Protein AF-A0A936DP89-F1 (afdb_monomer_lite)

pLDDT: mean 91.39, std 8.57, range [52.94, 98.56]

Sequence (179 aa):
MNQKRDMQLLVLIIIIGYLINFILGFVGACFETNSYLQILLWQIGDTGGITASILASRYVGAKGFHLSAASFNMLGIVYGISFGSFSFTQLNADKMATLLIPMIPAALLVSLCKLFPFWTRMLAVLICIPFFIMYVNIISGTYQSTNWINYISFSGIQLLGLIWSYYIYKDYKSSLQAV

Foldseek 3Di:
DVVLVVLVVLLVLLLVLLVQLLVLQVVLVPDDPLDPSSLVSNLSSLVSLLSNLQSLLVLLVVVVLNQLSVLSNLSSVLSVLVNVQRDSVDRDLVSLLVSLVSQLVSLQSNLPRPLDDNVLSVLSNVLNVLSVVQNVCSVVVNHDPPDPSVVSNSNSVSVSSNVSSVSSVVVSVVVVVVD

Structure (mmCIF, N/CA/C/O backbone):
data_AF-A0A936DP89-F1
#
_entry.id   AF-A0A936DP89-F1
#
loop_
_atom_site.group_PDB
_atom_site.id
_atom_site.type_symbol
_atom_site.label_atom_id
_atom_site.label_alt_id
_atom_site.label_comp_id
_atom_site.label_asym_id
_atom_site.label_entity_id
_atom_site.label_seq_id
_atom_site.pdbx_PDB_ins_code
_atom_site.Cartn_x
_atom_site.Cartn_y
_atom_site.Cartn_z
_atom_site.occupancy
_atom_site.B_iso_or_equiv
_atom_site.auth_seq_id
_atom_site.auth_comp_id
_atom_site.auth_asym_id
_atom_site.auth_atom_id
_atom_site.pdbx_PDB_model_num
ATOM 1 N N . MET A 1 1 ? -6.831 -4.850 31.052 1.00 58.62 1 MET A N 1
ATOM 2 C CA . MET A 1 1 ? -5.943 -3.685 30.813 1.00 58.62 1 MET A CA 1
ATOM 3 C C . MET A 1 1 ? -5.055 -3.837 29.568 1.00 58.62 1 MET A C 1
ATOM 5 O O . MET A 1 1 ? -4.862 -2.843 28.886 1.00 58.62 1 MET A O 1
ATOM 9 N N . ASN A 1 2 ? -4.588 -5.043 29.201 1.00 76.62 2 ASN A N 1
ATOM 10 C CA . ASN A 1 2 ? -3.689 -5.236 28.043 1.00 76.62 2 ASN A CA 1
ATOM 11 C C . ASN A 1 2 ? -4.325 -4.960 26.664 1.00 76.62 2 ASN A C 1
ATOM 13 O O . ASN A 1 2 ? -3.731 -4.252 25.862 1.00 76.62 2 ASN A O 1
ATOM 17 N N . GLN A 1 3 ? -5.574 -5.377 26.429 1.00 83.69 3 GLN A N 1
ATOM 18 C CA . GLN A 1 3 ? -6.204 -5.287 25.100 1.00 83.69 3 GLN A CA 1
ATOM 19 C C . GLN A 1 3 ? -6.300 -3.860 24.521 1.00 83.69 3 GLN A C 1
ATOM 21 O O . GLN A 1 3 ? -6.135 -3.674 23.317 1.00 83.69 3 GLN A O 1
ATOM 26 N N . LYS A 1 4 ? -6.542 -2.837 25.359 1.00 85.00 4 LYS A N 1
ATOM 27 C CA . LYS A 1 4 ? -6.586 -1.432 24.904 1.00 85.00 4 LYS A CA 1
ATOM 28 C C . LYS A 1 4 ? -5.208 -0.962 24.422 1.00 85.00 4 LYS A C 1
ATOM 30 O O . LYS A 1 4 ? -5.105 -0.358 23.358 1.00 85.00 4 LYS A O 1
ATOM 35 N N . ARG A 1 5 ? -4.153 -1.280 25.179 1.00 89.31 5 ARG A N 1
ATOM 36 C CA . ARG A 1 5 ? -2.767 -0.947 24.824 1.00 89.31 5 ARG A CA 1
ATOM 37 C C . ARG A 1 5 ? -2.332 -1.668 23.549 1.00 89.31 5 ARG A C 1
ATOM 39 O O . ARG A 1 5 ? -1.706 -1.053 22.693 1.00 89.31 5 ARG A O 1
ATOM 46 N N . ASP A 1 6 ? -2.707 -2.935 23.404 1.00 91.44 6 ASP A N 1
ATOM 47 C CA . ASP A 1 6 ? -2.342 -3.743 22.239 1.00 91.44 6 ASP A CA 1
ATOM 48 C C . ASP A 1 6 ? -2.974 -3.183 20.953 1.00 91.44 6 ASP A C 1
ATOM 50 O O . ASP A 1 6 ? -2.298 -3.059 19.934 1.00 91.44 6 ASP A O 1
ATOM 5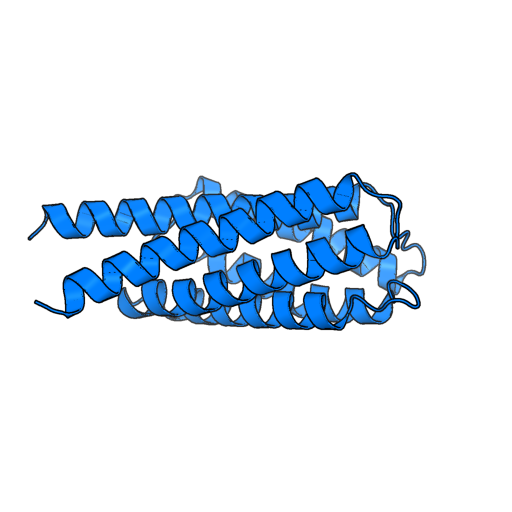4 N N . MET A 1 7 ? -4.237 -2.741 21.014 1.00 92.38 7 MET A N 1
ATOM 55 C CA . MET A 1 7 ? -4.898 -2.066 19.888 1.00 92.38 7 MET A CA 1
ATOM 56 C C . MET A 1 7 ? -4.272 -0.706 19.563 1.00 92.38 7 MET A C 1
ATOM 58 O O . MET A 1 7 ? -4.109 -0.378 18.389 1.00 92.38 7 MET A O 1
ATOM 62 N N . GLN A 1 8 ? -3.876 0.070 20.576 1.00 93.75 8 GLN A N 1
ATOM 63 C CA . GLN A 1 8 ? -3.177 1.338 20.362 1.00 93.75 8 GLN A CA 1
ATOM 64 C C . GLN A 1 8 ? -1.856 1.137 19.614 1.00 93.75 8 GLN A C 1
ATOM 66 O O . GLN A 1 8 ? -1.584 1.839 18.640 1.00 93.75 8 GLN A O 1
ATOM 71 N N . LEU A 1 9 ? -1.044 0.180 20.072 1.00 95.25 9 LEU A N 1
ATOM 72 C CA . LEU A 1 9 ? 0.234 -0.154 19.448 1.00 95.25 9 LEU A CA 1
ATOM 73 C C . LEU A 1 9 ? 0.026 -0.653 18.019 1.00 95.25 9 LEU A C 1
ATOM 75 O O . LEU A 1 9 ? 0.731 -0.214 17.116 1.00 95.25 9 LEU A O 1
ATOM 79 N N . LEU A 1 10 ? -0.978 -1.502 17.798 1.00 96.56 10 LEU A N 1
ATOM 80 C CA . LEU A 1 10 ? -1.326 -1.998 16.471 1.00 96.56 10 LEU A CA 1
ATOM 81 C C . LEU A 1 10 ? -1.623 -0.844 15.503 1.00 96.56 10 LEU A C 1
ATOM 83 O O . LEU A 1 10 ? -1.028 -0.781 14.429 1.00 96.56 10 LEU A O 1
ATOM 87 N N . VAL A 1 11 ? -2.499 0.092 15.883 1.00 97.25 11 VAL A N 1
ATOM 88 C CA . VAL A 1 11 ? -2.859 1.250 15.042 1.00 97.25 11 VAL A CA 1
ATOM 89 C C . VAL A 1 11 ? -1.652 2.151 14.781 1.00 97.25 11 VAL A C 1
ATOM 91 O O . VAL A 1 11 ? -1.464 2.616 13.656 1.00 97.25 11 VAL A O 1
ATOM 94 N N . LEU A 1 12 ? -0.805 2.364 15.791 1.00 97.75 12 LEU A N 1
ATOM 95 C CA . LEU A 1 12 ? 0.419 3.149 15.648 1.00 97.75 12 LEU A CA 1
ATOM 96 C C . LEU A 1 12 ? 1.376 2.520 14.625 1.00 97.75 12 LEU A C 1
ATOM 98 O O . LEU A 1 12 ? 1.887 3.225 13.758 1.00 97.75 12 LEU A O 1
ATOM 102 N N . ILE A 1 13 ? 1.584 1.202 14.689 1.00 98.12 13 ILE A N 1
ATOM 103 C CA . ILE A 1 13 ? 2.463 0.491 13.752 1.00 98.12 13 ILE A CA 1
ATOM 104 C C . ILE A 1 13 ? 1.896 0.545 12.326 1.00 98.12 13 ILE A C 1
ATOM 106 O O . ILE A 1 13 ? 2.670 0.726 11.390 1.00 98.12 13 ILE A O 1
ATOM 110 N N . ILE A 1 14 ? 0.571 0.459 12.140 1.00 98.38 14 ILE A N 1
ATOM 111 C CA . ILE A 1 14 ? -0.055 0.628 10.814 1.00 98.38 14 ILE A CA 1
ATOM 112 C C . ILE A 1 14 ? 0.288 2.001 10.224 1.00 98.38 14 ILE A C 1
ATOM 114 O O . ILE A 1 14 ? 0.720 2.078 9.074 1.00 98.38 14 ILE A O 1
ATOM 118 N N . ILE A 1 15 ? 0.107 3.077 10.999 1.00 98.38 15 ILE A N 1
ATOM 119 C CA . ILE A 1 15 ? 0.407 4.442 10.541 1.00 98.38 15 ILE A CA 1
ATOM 120 C C . ILE A 1 15 ? 1.886 4.567 10.187 1.00 98.38 15 ILE A C 1
ATOM 122 O O . ILE A 1 15 ? 2.214 5.026 9.097 1.00 98.38 15 ILE A O 1
ATOM 126 N N . ILE A 1 16 ? 2.777 4.143 11.087 1.00 98.38 16 ILE A N 1
ATOM 127 C CA . ILE A 1 16 ? 4.225 4.235 10.872 1.00 98.38 16 ILE A CA 1
ATOM 128 C C . ILE A 1 16 ? 4.636 3.427 9.638 1.00 98.38 16 ILE A C 1
ATOM 130 O O . ILE A 1 16 ? 5.399 3.927 8.819 1.00 98.38 16 ILE A O 1
ATOM 134 N N . GLY A 1 17 ? 4.112 2.214 9.461 1.00 98.38 17 GLY A N 1
ATOM 135 C CA . GLY A 1 17 ? 4.443 1.365 8.318 1.00 98.38 17 GLY A CA 1
ATOM 136 C C . GLY A 1 17 ? 4.022 1.979 6.981 1.00 98.38 17 GLY A C 1
ATOM 137 O O . GLY A 1 17 ? 4.841 2.045 6.064 1.00 98.38 17 GLY A O 1
ATOM 138 N N . TYR A 1 18 ? 2.796 2.507 6.874 1.00 98.56 18 TYR A N 1
ATOM 139 C CA . TYR A 1 18 ? 2.368 3.216 5.660 1.00 98.56 18 TYR A CA 1
ATOM 140 C C . TYR A 1 18 ? 3.102 4.548 5.459 1.00 98.56 18 TYR A C 1
ATOM 142 O O . TYR A 1 18 ? 3.357 4.934 4.321 1.00 98.56 18 TYR A O 1
ATOM 150 N N . LEU A 1 19 ? 3.496 5.233 6.536 1.00 98.31 19 LEU A N 1
ATOM 151 C CA . LEU A 1 19 ? 4.308 6.447 6.458 1.00 98.31 19 LEU A CA 1
ATOM 152 C C . LEU A 1 19 ? 5.715 6.163 5.933 1.00 98.31 19 LEU A C 1
ATOM 154 O O . LEU A 1 19 ? 6.181 6.872 5.046 1.00 98.31 19 LEU A O 1
ATOM 158 N N . ILE A 1 20 ? 6.364 5.106 6.422 1.00 98.00 20 ILE A N 1
ATOM 159 C CA . ILE A 1 20 ? 7.649 4.624 5.900 1.00 98.00 20 ILE A CA 1
ATOM 160 C C . ILE A 1 20 ? 7.506 4.258 4.421 1.00 98.00 20 ILE A C 1
ATOM 162 O O . ILE A 1 20 ? 8.311 4.700 3.606 1.00 98.00 20 ILE A O 1
ATOM 166 N N . ASN A 1 21 ? 6.463 3.505 4.065 1.00 97.94 21 ASN A N 1
ATOM 167 C CA . ASN A 1 21 ? 6.191 3.111 2.685 1.00 97.94 21 ASN A CA 1
ATOM 168 C C . ASN A 1 21 ? 6.055 4.325 1.751 1.00 97.94 21 ASN A C 1
ATOM 170 O O . ASN A 1 21 ? 6.714 4.375 0.715 1.00 97.94 21 ASN A O 1
ATOM 174 N N . PHE A 1 22 ? 5.282 5.336 2.152 1.00 97.81 22 PHE A N 1
ATOM 175 C CA . PHE A 1 22 ? 5.107 6.563 1.379 1.00 97.81 22 PHE A CA 1
ATOM 176 C C . PHE A 1 22 ? 6.390 7.401 1.287 1.00 97.81 22 PHE A C 1
ATOM 178 O O . PHE A 1 22 ? 6.800 7.777 0.190 1.00 97.81 22 PHE A O 1
ATOM 185 N N . ILE A 1 23 ? 7.050 7.683 2.418 1.00 97.94 23 ILE A N 1
ATOM 186 C CA . ILE A 1 23 ? 8.249 8.535 2.446 1.00 97.94 23 ILE A CA 1
ATOM 187 C C . ILE A 1 23 ? 9.378 7.890 1.648 1.00 97.94 23 ILE A C 1
ATOM 189 O O . ILE A 1 23 ? 9.985 8.557 0.816 1.00 97.94 23 ILE A O 1
ATOM 193 N N . LEU A 1 24 ? 9.664 6.606 1.868 1.00 96.75 24 LEU A N 1
ATOM 194 C CA . LEU A 1 24 ? 10.761 5.935 1.170 1.00 96.75 24 LEU A CA 1
ATOM 195 C C . LEU A 1 24 ? 10.427 5.651 -0.296 1.00 96.75 24 LEU A C 1
ATOM 197 O O . LEU A 1 24 ? 11.324 5.705 -1.133 1.00 96.75 24 LEU A O 1
ATOM 201 N N . GLY A 1 25 ? 9.151 5.431 -0.628 1.00 93.44 25 GLY A N 1
ATOM 202 C CA . GLY A 1 25 ? 8.678 5.387 -2.011 1.00 93.44 25 GLY A CA 1
ATOM 203 C C . GLY A 1 25 ? 8.962 6.695 -2.751 1.00 93.44 25 GLY A C 1
ATOM 204 O O . GLY A 1 25 ? 9.591 6.685 -3.811 1.00 93.44 25 GLY A O 1
ATOM 205 N N . PHE A 1 26 ? 8.568 7.821 -2.148 1.00 94.44 26 PHE A N 1
ATOM 206 C CA . PHE A 1 26 ? 8.781 9.162 -2.692 1.00 94.44 26 PHE A CA 1
ATOM 207 C C . PHE A 1 26 ? 10.266 9.532 -2.775 1.00 94.44 26 PHE A C 1
ATOM 209 O O . PHE A 1 26 ? 10.746 9.929 -3.831 1.00 94.44 26 PHE A O 1
ATOM 216 N N . VAL A 1 27 ? 11.020 9.352 -1.687 1.00 95.38 27 VAL A N 1
ATOM 217 C CA . VAL A 1 27 ? 12.460 9.651 -1.646 1.00 95.38 27 VAL A CA 1
ATOM 218 C C . VAL A 1 27 ? 13.228 8.757 -2.621 1.00 95.38 27 VAL A C 1
ATOM 220 O O . VAL A 1 27 ? 14.096 9.252 -3.332 1.00 95.38 27 VAL A O 1
ATOM 223 N N . GLY A 1 28 ? 12.879 7.470 -2.726 1.00 91.81 28 GLY A N 1
ATOM 224 C CA . GLY A 1 28 ? 13.468 6.548 -3.702 1.00 91.81 28 GLY A CA 1
ATOM 225 C C . GLY A 1 28 ? 13.226 6.972 -5.155 1.00 91.81 28 GLY A C 1
ATOM 226 O O . GLY A 1 28 ? 14.103 6.801 -6.001 1.00 91.81 28 GLY A O 1
ATOM 227 N N . ALA A 1 29 ? 12.081 7.596 -5.448 1.00 89.38 29 ALA A N 1
ATOM 228 C CA . ALA A 1 29 ? 11.778 8.121 -6.780 1.00 89.38 29 ALA A CA 1
ATOM 229 C C . ALA A 1 29 ? 12.651 9.327 -7.182 1.00 89.38 29 ALA A C 1
ATOM 231 O O . ALA A 1 29 ? 12.773 9.602 -8.372 1.00 89.38 29 ALA A O 1
ATOM 232 N N . CYS A 1 30 ? 13.286 10.016 -6.225 1.00 92.31 30 CYS A N 1
ATOM 233 C CA . CYS A 1 30 ? 14.209 11.125 -6.493 1.00 92.31 30 CYS A CA 1
ATOM 234 C C . CYS A 1 30 ? 15.627 10.673 -6.891 1.00 92.31 30 CYS A C 1
ATOM 236 O O . CYS A 1 30 ? 16.429 11.505 -7.314 1.00 92.31 30 CYS A O 1
ATOM 238 N N . PHE A 1 31 ? 15.963 9.389 -6.729 1.00 91.81 31 PHE A N 1
ATOM 239 C CA . PHE A 1 31 ? 17.260 8.837 -7.127 1.00 91.81 31 PHE A CA 1
ATOM 240 C C . PHE A 1 31 ? 17.253 8.355 -8.583 1.00 91.81 31 PHE A C 1
ATOM 242 O O . PHE A 1 31 ? 16.200 8.111 -9.175 1.00 91.81 31 PHE A O 1
ATOM 249 N N . GLU A 1 32 ? 18.447 8.188 -9.159 1.00 88.69 32 GLU A N 1
ATOM 250 C CA . GLU A 1 32 ? 18.614 7.677 -10.520 1.00 88.69 32 GLU A CA 1
ATOM 251 C C . GLU A 1 32 ? 17.937 6.307 -10.687 1.00 88.69 32 GLU A C 1
ATOM 253 O O . GLU A 1 32 ? 17.982 5.453 -9.791 1.00 88.69 32 GLU A O 1
ATOM 258 N N . THR A 1 33 ? 17.291 6.114 -11.840 1.00 85.19 33 THR A N 1
ATOM 259 C CA . THR A 1 33 ? 16.507 4.908 -12.125 1.00 85.19 33 THR A CA 1
ATOM 260 C C . THR A 1 33 ? 17.405 3.670 -12.091 1.00 85.19 33 THR A C 1
ATOM 262 O O . THR A 1 33 ? 18.442 3.639 -12.744 1.00 85.19 33 THR A O 1
ATOM 265 N N . ASN A 1 34 ? 16.988 2.637 -11.357 1.00 81.31 34 ASN A N 1
ATOM 266 C CA . ASN A 1 34 ? 17.741 1.404 -11.084 1.00 81.31 34 ASN A CA 1
ATOM 267 C C . ASN A 1 34 ? 19.023 1.586 -10.247 1.00 81.31 34 ASN A C 1
ATOM 269 O O . ASN A 1 34 ? 19.819 0.652 -10.149 1.00 81.31 34 ASN A O 1
ATOM 273 N N . SER A 1 35 ? 19.236 2.742 -9.612 1.00 88.69 35 SER A N 1
ATOM 274 C CA . SER A 1 35 ? 20.346 2.900 -8.667 1.00 88.69 35 SER A CA 1
ATOM 275 C C . SER A 1 35 ? 20.155 2.030 -7.419 1.00 88.69 35 SER A C 1
ATOM 277 O O . SER A 1 35 ? 19.034 1.757 -6.981 1.00 88.69 35 SER A O 1
ATOM 279 N N . TYR A 1 36 ? 21.268 1.632 -6.795 1.00 89.75 36 TYR A N 1
ATOM 280 C CA . TYR A 1 36 ? 21.261 0.846 -5.555 1.00 89.75 36 TYR A CA 1
ATOM 281 C C . TYR A 1 36 ? 20.404 1.495 -4.455 1.00 89.75 36 TYR A C 1
ATOM 283 O O . TYR A 1 36 ? 19.621 0.816 -3.794 1.00 89.75 36 TYR A O 1
ATOM 291 N N . LEU A 1 37 ? 20.526 2.816 -4.282 1.00 92.62 37 LEU A N 1
ATOM 292 C CA . LEU A 1 37 ? 19.789 3.557 -3.257 1.00 92.62 37 LEU A CA 1
ATOM 293 C C . LEU A 1 37 ? 18.284 3.577 -3.529 1.00 92.62 37 LEU A C 1
ATOM 295 O O . LEU A 1 37 ? 17.513 3.377 -2.595 1.00 92.62 37 LEU A O 1
ATOM 299 N N . GLN A 1 38 ? 17.860 3.756 -4.784 1.00 91.50 38 GLN A N 1
ATOM 300 C CA . GLN A 1 38 ? 16.444 3.682 -5.152 1.00 91.50 38 GLN A CA 1
ATOM 301 C C . GLN A 1 38 ? 15.849 2.317 -4.789 1.00 91.50 38 GLN A C 1
ATOM 303 O O . GLN A 1 38 ? 14.837 2.249 -4.095 1.00 91.50 38 GLN A O 1
ATO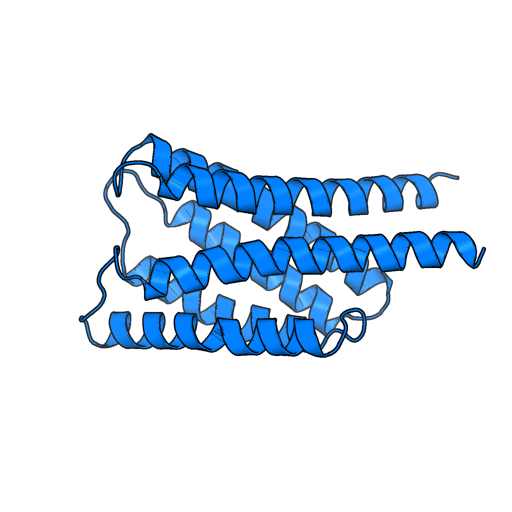M 308 N N . ILE A 1 39 ? 16.513 1.240 -5.221 1.00 90.31 39 ILE A N 1
ATOM 309 C CA . ILE A 1 39 ? 16.098 -0.147 -4.972 1.00 90.31 39 ILE A CA 1
ATOM 310 C C . ILE A 1 39 ? 15.993 -0.412 -3.467 1.00 90.31 39 ILE A C 1
ATOM 312 O O . ILE A 1 39 ? 14.969 -0.908 -2.997 1.00 90.31 39 ILE A O 1
ATOM 316 N N . LEU A 1 40 ? 17.021 -0.036 -2.701 1.00 93.12 40 LEU A N 1
ATOM 317 C CA . LEU A 1 40 ? 17.058 -0.232 -1.253 1.00 93.12 40 LEU A CA 1
ATOM 318 C C . LEU A 1 40 ? 15.925 0.523 -0.545 1.00 93.12 40 LEU A C 1
ATOM 320 O O . LEU A 1 40 ? 15.244 -0.042 0.310 1.00 93.12 40 LEU A O 1
ATOM 324 N N . LEU A 1 41 ? 15.703 1.791 -0.897 1.00 95.06 41 LEU A N 1
ATOM 325 C CA . LEU A 1 41 ? 14.644 2.608 -0.300 1.00 95.06 41 LEU A CA 1
ATOM 326 C C . LEU A 1 41 ? 13.261 2.035 -0.601 1.00 95.06 41 LEU A C 1
ATOM 328 O O . LEU A 1 41 ? 12.430 1.950 0.302 1.00 95.06 41 LEU A O 1
ATOM 332 N N . TRP A 1 42 ? 13.027 1.591 -1.833 1.00 93.00 42 TRP A N 1
ATOM 333 C CA . TRP A 1 42 ? 11.772 0.947 -2.209 1.00 93.00 42 TRP A CA 1
ATOM 334 C C . TRP A 1 42 ? 11.557 -0.380 -1.481 1.00 93.00 42 TRP A C 1
ATOM 336 O O . TRP A 1 42 ? 10.463 -0.608 -0.981 1.00 93.00 42 TRP A O 1
ATOM 346 N N . GLN A 1 43 ? 12.592 -1.201 -1.295 1.00 94.00 43 GLN A N 1
ATOM 347 C CA . GLN A 1 43 ? 12.498 -2.436 -0.505 1.00 94.00 43 GLN A CA 1
ATOM 348 C C . GLN A 1 43 ? 12.186 -2.179 0.980 1.00 94.00 43 GLN A C 1
ATOM 350 O O . GLN A 1 43 ? 11.336 -2.848 1.578 1.00 94.00 43 GLN A O 1
ATOM 355 N N . ILE A 1 44 ? 12.834 -1.191 1.602 1.00 96.12 44 ILE A N 1
ATOM 356 C CA . ILE A 1 44 ? 12.522 -0.813 2.992 1.00 96.12 44 ILE A CA 1
ATOM 357 C C . ILE A 1 44 ? 11.100 -0.234 3.067 1.00 96.12 44 ILE A C 1
ATOM 359 O O . ILE A 1 44 ? 10.339 -0.565 3.980 1.00 96.12 44 ILE A O 1
ATOM 363 N N . GLY A 1 45 ? 10.709 0.573 2.079 1.00 96.75 45 GLY A N 1
ATOM 364 C CA . GLY A 1 45 ? 9.350 1.082 1.929 1.00 96.75 45 GLY A CA 1
ATOM 365 C C . GLY A 1 45 ? 8.323 -0.045 1.843 1.00 96.75 45 GLY A C 1
ATOM 366 O O . GLY A 1 45 ? 7.339 -0.040 2.584 1.00 96.75 45 GLY A O 1
ATOM 367 N N . ASP A 1 46 ? 8.558 -1.044 0.996 1.00 96.06 46 ASP A N 1
ATOM 368 C CA . ASP A 1 46 ? 7.698 -2.218 0.841 1.00 96.06 46 ASP A CA 1
ATOM 369 C C . ASP A 1 46 ? 7.602 -3.018 2.137 1.00 96.06 46 ASP A C 1
ATOM 371 O O . ASP A 1 46 ? 6.510 -3.432 2.509 1.00 96.06 46 ASP A O 1
ATOM 375 N N . THR A 1 47 ? 8.688 -3.149 2.903 1.00 97.31 47 THR A N 1
ATOM 376 C CA . THR A 1 47 ? 8.652 -3.786 4.234 1.00 97.31 47 THR A CA 1
ATOM 377 C C . THR A 1 47 ? 7.679 -3.072 5.183 1.00 97.31 47 THR A C 1
ATOM 379 O O . THR A 1 47 ? 6.910 -3.718 5.909 1.00 97.31 47 THR A O 1
ATOM 382 N N . GLY A 1 48 ? 7.653 -1.735 5.139 1.00 97.69 48 GLY A N 1
ATOM 383 C CA . GLY A 1 48 ? 6.654 -0.923 5.836 1.00 97.69 48 GLY A CA 1
ATOM 384 C C . GLY A 1 48 ? 5.228 -1.203 5.349 1.00 97.69 48 GLY A C 1
ATOM 385 O O . GLY A 1 48 ? 4.330 -1.419 6.166 1.00 97.69 48 GLY A O 1
ATOM 386 N N . GLY A 1 49 ? 5.036 -1.282 4.028 1.00 97.69 49 GLY A N 1
ATOM 387 C CA . GLY A 1 49 ? 3.755 -1.594 3.384 1.00 97.69 49 GLY A CA 1
ATOM 388 C C . GLY A 1 49 ? 3.222 -2.987 3.737 1.00 97.69 49 GLY A C 1
ATOM 389 O O . GLY A 1 49 ? 2.047 -3.121 4.089 1.00 97.69 49 GLY A O 1
ATOM 390 N N . ILE A 1 50 ? 4.084 -4.010 3.735 1.00 98.19 50 ILE A N 1
ATOM 391 C CA . ILE A 1 50 ? 3.778 -5.386 4.165 1.00 98.19 50 ILE A CA 1
ATOM 392 C C . ILE A 1 50 ? 3.268 -5.371 5.605 1.00 98.19 50 ILE A C 1
ATOM 394 O O . ILE A 1 50 ? 2.169 -5.851 5.891 1.00 98.19 50 ILE A O 1
ATOM 398 N N . THR A 1 51 ? 4.058 -4.784 6.507 1.00 98.19 51 THR A N 1
ATOM 399 C CA . THR A 1 51 ? 3.760 -4.756 7.944 1.00 98.19 51 THR A CA 1
ATOM 400 C C . THR A 1 51 ? 2.435 -4.049 8.213 1.00 98.19 51 THR A C 1
ATOM 402 O O . THR A 1 51 ? 1.563 -4.591 8.899 1.00 98.19 51 THR A O 1
ATOM 405 N N . ALA A 1 52 ? 2.244 -2.866 7.627 1.00 98.38 52 ALA A N 1
ATOM 406 C CA . ALA A 1 52 ? 1.023 -2.092 7.799 1.00 98.38 52 ALA A CA 1
ATOM 407 C C . ALA A 1 52 ? -0.207 -2.817 7.241 1.00 98.38 52 ALA A C 1
ATOM 409 O O . ALA A 1 52 ? -1.248 -2.835 7.896 1.00 98.38 52 ALA A O 1
ATOM 410 N N . SER A 1 53 ? -0.090 -3.463 6.079 1.00 98.31 53 SER A N 1
ATOM 411 C CA . SER A 1 53 ? -1.199 -4.187 5.447 1.00 98.31 53 SER A CA 1
ATOM 412 C C . SER A 1 53 ? -1.630 -5.406 6.273 1.00 98.31 53 SER A C 1
ATOM 414 O O . SER A 1 53 ? -2.816 -5.574 6.552 1.00 98.31 53 SER A O 1
ATOM 416 N N . ILE A 1 54 ? -0.687 -6.217 6.765 1.00 98.00 54 ILE A N 1
ATOM 417 C CA . ILE A 1 54 ? -0.997 -7.391 7.604 1.00 98.00 54 ILE A CA 1
ATOM 418 C C . ILE A 1 54 ? -1.665 -6.973 8.923 1.00 98.00 54 ILE A C 1
ATOM 420 O O . ILE A 1 54 ? -2.629 -7.599 9.374 1.00 98.00 54 ILE A O 1
ATOM 424 N N . LEU A 1 55 ? -1.190 -5.897 9.555 1.00 98.12 55 LEU A N 1
ATOM 425 C CA . LEU A 1 55 ? -1.788 -5.402 10.797 1.00 98.12 55 LEU A CA 1
ATOM 426 C C . LEU A 1 55 ? -3.145 -4.727 10.560 1.00 98.12 55 LEU A C 1
ATOM 428 O O . LEU A 1 55 ? -4.070 -4.934 11.349 1.00 98.12 55 LEU A O 1
ATOM 432 N N . ALA A 1 56 ? -3.305 -3.991 9.457 1.00 97.94 56 ALA A N 1
ATOM 433 C CA . ALA A 1 56 ? -4.588 -3.418 9.052 1.00 97.94 56 ALA A CA 1
ATOM 434 C C . ALA A 1 56 ? -5.634 -4.508 8.803 1.00 97.94 56 ALA A C 1
ATOM 436 O O . ALA A 1 56 ? -6.767 -4.377 9.263 1.00 97.94 56 ALA A O 1
ATOM 437 N N . SER A 1 57 ? -5.242 -5.620 8.177 1.00 97.88 57 SER A N 1
ATOM 438 C CA . SER A 1 57 ? -6.089 -6.807 8.037 1.00 97.88 57 SER A CA 1
ATOM 439 C C . SER A 1 57 ? -6.609 -7.298 9.388 1.00 97.88 57 SER A C 1
ATOM 441 O O . SER A 1 57 ? -7.817 -7.483 9.555 1.00 97.88 57 SER A O 1
ATOM 443 N N . ARG A 1 58 ? -5.735 -7.421 10.396 1.00 96.94 58 ARG A N 1
ATOM 444 C CA . ARG A 1 58 ? -6.160 -7.825 11.746 1.00 96.94 58 ARG A CA 1
ATOM 445 C C . ARG A 1 58 ? -7.121 -6.830 12.387 1.00 96.94 58 ARG A C 1
ATOM 447 O O . ARG A 1 58 ? -8.126 -7.259 12.950 1.00 96.94 58 ARG A O 1
ATOM 454 N N . TYR A 1 59 ? -6.851 -5.528 12.283 1.00 97.00 59 TYR A N 1
ATOM 455 C CA . TYR A 1 59 ? -7.738 -4.494 12.827 1.00 97.00 59 TYR A CA 1
ATOM 456 C C . TYR A 1 59 ? -9.131 -4.549 12.191 1.00 97.00 59 TYR A C 1
ATOM 458 O O . TYR A 1 59 ? -10.148 -4.639 12.877 1.00 97.00 59 TYR A O 1
ATOM 466 N N . VAL A 1 60 ? -9.173 -4.534 10.860 1.00 96.56 60 VAL A N 1
ATOM 467 C CA . VAL A 1 60 ? -10.405 -4.516 10.064 1.00 96.56 60 VAL A CA 1
ATOM 468 C C . VAL A 1 60 ? -11.189 -5.821 10.247 1.00 96.56 60 VAL A C 1
ATOM 470 O O . VAL A 1 60 ? -12.415 -5.799 10.372 1.00 96.56 60 VAL A O 1
ATOM 473 N N . GLY A 1 61 ? -10.490 -6.952 10.364 1.00 96.38 61 GLY A N 1
ATOM 474 C CA . GLY A 1 61 ? -11.081 -8.255 10.667 1.00 96.38 61 GLY A CA 1
ATOM 475 C C . GLY A 1 61 ? -11.703 -8.321 12.062 1.00 96.38 61 GLY A C 1
ATOM 476 O O . GLY A 1 61 ? -12.809 -8.835 12.203 1.00 96.38 61 GLY A O 1
ATOM 477 N N . ALA A 1 62 ? -11.058 -7.733 13.076 1.00 94.12 62 ALA A N 1
ATOM 478 C CA . ALA A 1 62 ? -11.607 -7.650 14.434 1.00 94.12 62 ALA A CA 1
ATOM 479 C C . ALA A 1 62 ? -12.898 -6.812 14.513 1.00 94.12 62 ALA A C 1
ATOM 481 O O . ALA A 1 62 ? -13.688 -6.981 15.438 1.00 94.12 62 ALA A O 1
ATOM 482 N N . LYS A 1 63 ? -13.133 -5.934 13.531 1.00 92.88 63 LYS A N 1
ATOM 483 C CA . LYS A 1 63 ? -14.367 -5.148 13.374 1.00 92.88 63 LYS A CA 1
ATOM 484 C C . LYS A 1 63 ? -15.449 -5.862 12.544 1.00 92.88 63 LYS A C 1
ATOM 486 O O . LYS A 1 63 ? -16.492 -5.272 12.284 1.00 92.88 63 LYS A O 1
ATOM 491 N N . GLY A 1 64 ? -15.215 -7.107 12.117 1.00 95.25 64 GLY A N 1
ATOM 492 C CA . GLY A 1 64 ? -16.166 -7.918 11.342 1.00 95.25 64 GLY A CA 1
ATOM 493 C C . GLY A 1 64 ? -16.114 -7.704 9.824 1.00 95.25 64 GLY A C 1
ATOM 494 O O . GLY A 1 64 ? -16.903 -8.291 9.085 1.00 95.25 64 GLY A O 1
ATOM 495 N N . PHE A 1 65 ? -15.180 -6.898 9.312 1.00 95.44 65 PHE A N 1
ATOM 496 C CA . PHE A 1 65 ? -15.034 -6.646 7.874 1.00 95.44 65 PHE A CA 1
ATOM 497 C C . PHE A 1 65 ? -14.091 -7.670 7.218 1.00 95.44 65 PHE A C 1
ATOM 499 O O . PHE A 1 65 ? -13.039 -7.321 6.683 1.00 95.44 65 PHE A O 1
ATOM 506 N N . HIS A 1 66 ? -14.460 -8.952 7.257 1.00 95.56 66 HIS A N 1
ATOM 507 C CA . HIS A 1 66 ? -13.585 -10.063 6.850 1.00 95.56 66 HIS A CA 1
ATOM 508 C C . HIS A 1 66 ? -13.106 -9.997 5.393 1.00 95.56 66 HIS A C 1
ATOM 510 O O . HIS A 1 66 ? -11.952 -10.315 5.118 1.00 95.56 66 HIS A O 1
ATOM 516 N N . LEU A 1 67 ? -13.957 -9.540 4.466 1.00 94.56 67 LEU A N 1
ATOM 517 C CA . LEU A 1 67 ? -13.582 -9.408 3.055 1.00 94.56 67 LEU A CA 1
ATOM 518 C C . LEU A 1 67 ? -12.467 -8.369 2.861 1.00 94.56 67 LEU A C 1
ATOM 520 O O . LEU A 1 67 ? -11.480 -8.627 2.179 1.00 94.56 67 LEU A O 1
ATOM 524 N N . SER A 1 68 ? -12.593 -7.217 3.520 1.00 94.75 68 SER A N 1
ATOM 525 C CA . SER A 1 68 ? -11.576 -6.164 3.478 1.00 94.75 68 SER A CA 1
ATOM 526 C C . SER A 1 68 ? -10.322 -6.534 4.276 1.00 94.75 68 SER A C 1
ATOM 528 O O . SER A 1 68 ? -9.220 -6.110 3.944 1.00 94.75 68 SER A O 1
ATOM 530 N N . ALA A 1 69 ? -10.454 -7.359 5.315 1.00 97.00 69 ALA A N 1
ATOM 531 C CA . ALA A 1 69 ? -9.301 -7.927 6.004 1.00 97.00 69 ALA A CA 1
ATOM 532 C C . ALA A 1 69 ? -8.492 -8.844 5.070 1.00 97.00 69 ALA A C 1
ATOM 534 O O . ALA A 1 69 ? -7.279 -8.689 4.935 1.00 97.00 69 ALA A O 1
ATOM 535 N N . ALA A 1 70 ? -9.169 -9.745 4.351 1.00 97.00 70 ALA A N 1
ATOM 536 C CA . ALA A 1 70 ? -8.531 -10.603 3.357 1.00 97.00 70 ALA A CA 1
ATOM 537 C C . ALA A 1 70 ? -7.829 -9.786 2.260 1.00 97.00 70 ALA A C 1
ATOM 539 O O . ALA A 1 70 ? -6.705 -10.109 1.884 1.00 97.00 70 ALA A O 1
ATOM 540 N N . SER A 1 71 ? -8.428 -8.682 1.806 1.00 96.38 71 SER A N 1
ATOM 541 C CA . SER A 1 71 ? -7.798 -7.819 0.805 1.00 96.38 71 SER A CA 1
ATOM 542 C C . SER A 1 71 ? -6.569 -7.075 1.325 1.00 96.38 71 SER A C 1
ATOM 544 O O . SER A 1 71 ? -5.603 -6.919 0.587 1.00 96.38 71 SER A O 1
ATOM 546 N N . PHE A 1 72 ? -6.545 -6.672 2.598 1.00 97.75 72 PHE A N 1
ATOM 547 C CA . PHE A 1 72 ? -5.329 -6.144 3.224 1.00 97.75 72 PHE A CA 1
ATOM 548 C C . PHE A 1 72 ? -4.231 -7.212 3.356 1.00 97.75 72 PHE A C 1
ATOM 550 O O . PHE A 1 72 ? -3.063 -6.909 3.132 1.00 97.75 72 PHE A O 1
ATOM 557 N N . ASN A 1 73 ? -4.574 -8.477 3.628 1.00 97.44 73 ASN A N 1
ATOM 558 C CA . ASN A 1 73 ? -3.587 -9.563 3.539 1.00 97.44 73 ASN A CA 1
ATOM 559 C C . ASN A 1 73 ? -3.051 -9.716 2.108 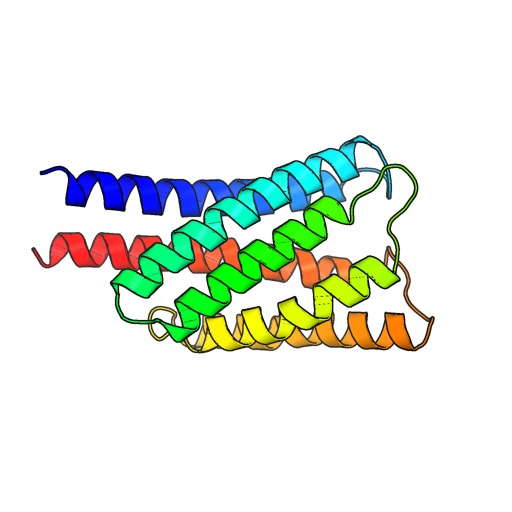1.00 97.44 73 ASN A C 1
ATOM 561 O O . ASN A 1 73 ? -1.843 -9.860 1.929 1.00 97.44 73 ASN A O 1
ATOM 565 N N . MET A 1 74 ? -3.921 -9.641 1.093 1.00 96.75 74 MET A N 1
ATOM 566 C CA . MET A 1 74 ? -3.495 -9.669 -0.311 1.00 96.75 74 MET A CA 1
ATOM 567 C C . MET A 1 74 ? -2.576 -8.492 -0.648 1.00 96.75 74 MET A C 1
ATOM 569 O O . MET A 1 74 ? -1.544 -8.719 -1.266 1.00 96.75 74 MET A O 1
ATOM 573 N N . LEU A 1 75 ? -2.870 -7.269 -0.191 1.00 96.25 75 LEU A N 1
ATOM 574 C CA . LEU A 1 75 ? -1.961 -6.124 -0.348 1.00 96.25 75 LEU A CA 1
ATOM 575 C C . LEU A 1 75 ? -0.598 -6.374 0.309 1.00 96.25 75 LEU A C 1
ATOM 577 O O . LEU A 1 75 ? 0.429 -6.049 -0.278 1.00 96.25 75 LEU A O 1
ATOM 581 N N . GLY A 1 76 ? -0.567 -7.000 1.488 1.00 97.12 76 GLY A N 1
ATOM 582 C CA . GLY A 1 76 ? 0.687 -7.411 2.122 1.00 97.12 76 GLY A CA 1
ATOM 583 C C . GLY A 1 76 ? 1.497 -8.372 1.246 1.00 97.12 76 GLY A C 1
ATOM 584 O O . GLY A 1 76 ? 2.702 -8.196 1.091 1.00 97.12 76 GLY A O 1
ATOM 585 N N . ILE A 1 77 ? 0.836 -9.342 0.609 1.00 95.62 77 ILE A N 1
ATOM 586 C CA . ILE A 1 77 ? 1.475 -10.252 -0.356 1.00 95.62 77 ILE A CA 1
ATOM 587 C C . ILE A 1 77 ? 1.974 -9.480 -1.581 1.00 95.62 77 ILE A C 1
ATOM 589 O O . ILE A 1 77 ? 3.090 -9.717 -2.029 1.00 95.62 77 ILE A O 1
ATOM 593 N N . VAL A 1 78 ? 1.188 -8.534 -2.098 1.00 95.31 78 VAL A N 1
ATOM 594 C CA . VAL A 1 78 ? 1.560 -7.697 -3.247 1.00 95.31 78 VAL A CA 1
ATOM 595 C C . VAL A 1 78 ? 2.829 -6.892 -2.959 1.00 95.31 78 VAL A C 1
ATOM 597 O O . VAL A 1 78 ? 3.753 -6.918 -3.770 1.00 95.31 78 VAL A O 1
ATOM 600 N N . TYR A 1 79 ? 2.929 -6.246 -1.793 1.00 95.31 79 TYR A N 1
ATOM 601 C CA . TYR A 1 79 ? 4.169 -5.581 -1.377 1.00 95.31 79 TYR A CA 1
ATOM 602 C C . TYR A 1 79 ? 5.323 -6.577 -1.179 1.00 95.31 79 TYR A C 1
ATOM 604 O O . TYR A 1 79 ? 6.463 -6.254 -1.486 1.00 95.31 79 TYR A O 1
ATOM 612 N N . GLY A 1 80 ? 5.050 -7.809 -0.738 1.00 94.25 80 GLY A N 1
ATOM 613 C CA . GLY A 1 80 ? 6.053 -8.881 -0.684 1.00 94.25 80 GLY A CA 1
ATOM 614 C C . GLY A 1 80 ? 6.581 -9.291 -2.063 1.00 94.25 80 GLY A C 1
ATOM 615 O O . GLY A 1 80 ? 7.785 -9.482 -2.238 1.00 94.25 80 GLY A O 1
ATOM 616 N N . ILE A 1 81 ? 5.699 -9.376 -3.064 1.00 92.38 81 ILE A N 1
ATOM 617 C CA . ILE A 1 81 ? 6.084 -9.616 -4.462 1.00 92.38 81 ILE A CA 1
ATOM 618 C C . ILE A 1 81 ? 6.904 -8.430 -4.974 1.00 92.38 81 ILE A C 1
ATOM 620 O O . ILE A 1 81 ? 7.956 -8.651 -5.568 1.00 92.38 81 ILE A O 1
ATOM 624 N N . SER A 1 82 ? 6.470 -7.192 -4.709 1.00 90.62 82 SER A N 1
ATOM 625 C CA . SER A 1 82 ? 7.200 -5.960 -5.052 1.00 90.62 82 SER A CA 1
ATOM 626 C C . SER A 1 82 ? 8.627 -5.988 -4.500 1.00 90.62 82 SER A C 1
ATOM 628 O O . SER A 1 82 ? 9.596 -5.917 -5.258 1.00 90.62 82 SER A O 1
ATOM 630 N N . PHE A 1 83 ? 8.755 -6.258 -3.200 1.00 91.19 83 PHE A N 1
ATOM 631 C CA . PHE A 1 83 ? 10.023 -6.365 -2.490 1.00 91.19 83 PHE A CA 1
ATOM 632 C C . PHE A 1 83 ? 10.989 -7.356 -3.156 1.00 91.19 83 PHE A C 1
ATOM 634 O O . PHE A 1 83 ? 12.150 -7.025 -3.407 1.00 91.19 83 PHE A O 1
ATOM 641 N N . GLY A 1 84 ? 10.508 -8.563 -3.481 1.00 86.44 84 GLY A N 1
ATOM 642 C CA . GLY A 1 84 ? 11.304 -9.602 -4.150 1.00 86.44 84 GLY A CA 1
ATOM 643 C C . GLY A 1 84 ? 11.515 -9.368 -5.652 1.00 86.44 84 GLY A C 1
ATOM 644 O O . GLY A 1 84 ? 12.340 -10.034 -6.292 1.00 86.44 84 GLY A O 1
ATOM 645 N N . SER A 1 85 ? 10.770 -8.433 -6.241 1.00 83.06 85 SER A N 1
ATOM 646 C CA . SER A 1 85 ? 10.888 -8.072 -7.653 1.00 83.06 85 SER A CA 1
ATOM 647 C C . SER A 1 85 ? 12.012 -7.084 -7.906 1.00 83.06 85 SER A C 1
ATOM 649 O O . SER A 1 85 ? 12.637 -7.143 -8.967 1.00 83.06 85 SER A O 1
ATOM 651 N N . PHE A 1 86 ? 12.320 -6.244 -6.922 1.00 77.19 86 PHE A N 1
ATOM 652 C CA . PHE A 1 86 ? 13.487 -5.380 -6.940 1.00 77.19 86 PHE A CA 1
ATOM 653 C C . PHE A 1 86 ? 14.772 -6.213 -6.813 1.00 77.19 86 PHE A C 1
ATOM 655 O O . PHE A 1 86 ? 15.098 -6.744 -5.754 1.00 77.19 86 PHE A O 1
ATOM 662 N N . SER A 1 87 ? 15.505 -6.349 -7.920 1.00 68.44 87 SER A N 1
ATOM 663 C CA . SER A 1 87 ? 16.832 -6.972 -7.965 1.00 68.44 87 SER A CA 1
ATOM 664 C C . SER A 1 87 ? 17.858 -6.010 -8.549 1.00 68.44 87 SER A C 1
ATOM 666 O O . SER A 1 87 ? 17.524 -5.242 -9.450 1.00 68.44 87 SER A O 1
ATOM 668 N N . PHE A 1 88 ? 19.113 -6.097 -8.092 1.00 58.53 88 PHE A N 1
ATOM 669 C CA . PHE A 1 88 ? 20.224 -5.244 -8.547 1.00 58.53 88 PHE A CA 1
ATOM 670 C C . PHE A 1 88 ? 20.468 -5.274 -10.061 1.00 58.53 88 PHE A C 1
ATOM 672 O O . PHE A 1 88 ? 21.110 -4.379 -10.597 1.00 58.53 88 PHE A O 1
ATOM 679 N N . THR A 1 89 ? 19.980 -6.304 -10.750 1.00 52.94 89 THR A N 1
ATOM 680 C CA . THR A 1 89 ? 20.281 -6.563 -12.156 1.00 52.94 89 THR A CA 1
ATOM 681 C C . THR A 1 89 ? 19.258 -6.024 -13.152 1.00 52.94 89 THR A C 1
ATOM 683 O O . THR A 1 89 ? 19.599 -6.034 -14.326 1.00 52.94 89 THR A O 1
ATOM 686 N N . GLN A 1 90 ? 18.076 -5.549 -12.717 1.00 58.03 90 GLN A N 1
ATOM 687 C CA . GLN A 1 90 ? 17.060 -4.753 -13.453 1.00 58.03 90 GLN A CA 1
ATOM 688 C C . GLN A 1 90 ? 15.643 -5.035 -12.916 1.00 58.03 90 GLN A C 1
ATOM 690 O O . GLN A 1 90 ? 15.355 -6.102 -12.369 1.00 58.03 90 GLN A O 1
ATOM 695 N N . LEU A 1 91 ? 14.735 -4.078 -13.129 1.00 63.72 91 LEU A N 1
ATOM 696 C CA . LEU A 1 91 ? 13.289 -4.252 -12.989 1.00 63.72 91 LEU A CA 1
ATOM 697 C C . LEU A 1 91 ? 12.740 -5.144 -14.115 1.00 63.72 91 LEU A C 1
ATOM 699 O O . LEU A 1 91 ? 12.663 -4.723 -15.266 1.00 63.72 91 LEU A O 1
ATOM 703 N N . ASN A 1 92 ? 12.346 -6.374 -13.782 1.00 70.62 92 ASN A N 1
ATOM 704 C CA . ASN A 1 92 ? 11.792 -7.324 -14.747 1.00 70.62 92 ASN A CA 1
ATOM 705 C C . ASN A 1 92 ? 10.284 -7.064 -14.975 1.00 70.62 92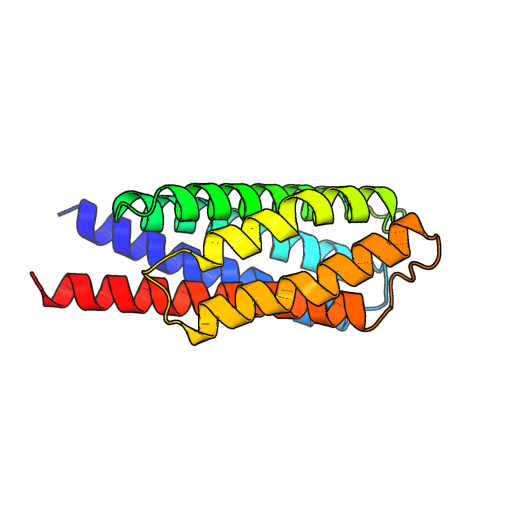 ASN A C 1
ATOM 707 O O . ASN A 1 92 ? 9.495 -7.078 -14.026 1.00 70.62 92 ASN A O 1
ATOM 711 N N . ALA A 1 93 ? 9.884 -6.850 -16.234 1.00 75.56 93 ALA A N 1
ATOM 712 C CA . ALA A 1 93 ? 8.495 -6.611 -16.631 1.00 75.56 93 ALA A CA 1
ATOM 713 C C . ALA A 1 93 ? 7.551 -7.777 -16.271 1.00 75.56 93 ALA A C 1
ATOM 715 O O . ALA A 1 93 ? 6.429 -7.535 -15.828 1.00 75.56 93 ALA A O 1
ATOM 716 N N . ASP A 1 94 ? 8.017 -9.025 -16.349 1.00 77.88 94 ASP A N 1
ATOM 717 C CA . ASP A 1 94 ? 7.232 -10.217 -15.996 1.00 77.88 94 ASP A CA 1
ATOM 718 C C . ASP A 1 94 ? 6.906 -10.248 -14.498 1.00 77.88 94 ASP A C 1
ATOM 720 O O . ASP A 1 94 ? 5.802 -10.606 -14.069 1.00 77.88 94 ASP A O 1
ATOM 724 N N . LYS A 1 95 ? 7.861 -9.807 -13.672 1.00 81.12 95 LYS A N 1
ATOM 725 C CA . LYS A 1 95 ? 7.650 -9.674 -12.228 1.00 81.12 95 LYS A CA 1
ATOM 726 C C . LYS A 1 95 ? 6.649 -8.562 -11.912 1.00 81.12 95 LYS A C 1
ATOM 728 O O . LYS A 1 95 ? 5.792 -8.740 -11.047 1.00 81.12 95 LYS A O 1
ATOM 733 N N . MET A 1 96 ? 6.691 -7.459 -12.662 1.00 81.94 96 MET A N 1
ATOM 734 C CA . MET A 1 96 ? 5.683 -6.400 -12.560 1.00 81.94 96 MET A CA 1
ATOM 735 C C . MET A 1 96 ? 4.291 -6.884 -12.977 1.00 81.94 96 MET A C 1
ATOM 737 O O . MET A 1 96 ? 3.323 -6.600 -12.277 1.00 81.94 96 MET A O 1
ATOM 741 N N . ALA A 1 97 ? 4.167 -7.690 -14.035 1.00 84.38 97 ALA A N 1
ATOM 742 C CA . ALA A 1 97 ? 2.887 -8.301 -14.406 1.00 84.38 97 ALA A CA 1
ATOM 743 C C . ALA A 1 97 ? 2.319 -9.160 -13.263 1.00 84.38 97 ALA A C 1
ATOM 745 O O . ALA A 1 97 ? 1.136 -9.070 -12.931 1.00 84.38 97 ALA A O 1
ATOM 746 N N . THR A 1 98 ? 3.191 -9.940 -12.617 1.00 86.94 98 THR A N 1
ATOM 747 C CA . THR A 1 98 ? 2.844 -10.816 -11.488 1.00 86.94 98 THR A CA 1
ATOM 748 C C . THR A 1 98 ? 2.364 -10.029 -10.267 1.00 86.94 98 THR A C 1
ATOM 750 O O . THR A 1 98 ? 1.490 -10.498 -9.544 1.00 86.94 98 THR A O 1
ATOM 753 N N . LEU A 1 99 ? 2.891 -8.822 -10.050 1.00 89.94 99 LEU A N 1
ATOM 754 C CA . LEU A 1 99 ? 2.442 -7.904 -9.001 1.00 89.94 99 LEU A CA 1
ATOM 755 C C . LEU A 1 99 ? 1.055 -7.309 -9.295 1.00 89.94 99 LEU A C 1
ATOM 757 O O . LEU A 1 99 ? 0.238 -7.153 -8.386 1.00 89.94 99 LEU A O 1
ATOM 761 N N . LEU A 1 100 ? 0.769 -6.984 -10.556 1.00 90.19 100 LEU A N 1
ATOM 762 C CA . LEU A 1 100 ? -0.452 -6.263 -10.922 1.00 90.19 100 LEU A CA 1
ATOM 763 C C . LEU A 1 100 ? -1.720 -7.096 -10.805 1.00 90.19 100 LEU A C 1
ATOM 765 O O . LEU A 1 100 ? -2.757 -6.582 -10.380 1.00 90.19 100 LEU A O 1
ATOM 769 N N . ILE A 1 101 ? -1.618 -8.380 -11.147 1.00 90.81 101 ILE A N 1
ATOM 770 C CA . ILE A 1 101 ? -2.732 -9.331 -11.106 1.00 90.81 101 ILE A CA 1
ATOM 771 C C . ILE A 1 101 ? -3.395 -9.373 -9.716 1.00 90.81 101 ILE A C 1
ATOM 773 O O . ILE A 1 101 ? -4.616 -9.246 -9.659 1.00 90.81 101 ILE A O 1
ATOM 777 N N . PRO A 1 102 ? -2.658 -9.513 -8.595 1.00 93.31 102 PRO A N 1
ATOM 778 C CA . PRO A 1 102 ? -3.241 -9.448 -7.257 1.00 93.31 102 PRO A CA 1
ATOM 779 C C . PRO A 1 102 ? -3.481 -8.020 -6.737 1.00 93.31 102 PRO A C 1
ATOM 781 O O . PRO A 1 102 ? -4.356 -7.844 -5.889 1.00 93.31 102 PRO A O 1
ATOM 784 N N . MET A 1 103 ? -2.766 -6.997 -7.227 1.00 94.25 103 MET A N 1
ATOM 785 C CA . MET A 1 103 ? -2.929 -5.606 -6.766 1.00 94.25 103 MET A CA 1
ATOM 786 C C . MET A 1 103 ? -4.340 -5.067 -7.031 1.00 94.25 103 MET A C 1
ATOM 788 O O . MET A 1 103 ? -4.982 -4.526 -6.129 1.00 94.25 103 MET A O 1
ATOM 792 N N . ILE A 1 104 ? -4.837 -5.237 -8.259 1.00 94.06 104 ILE A N 1
ATOM 793 C CA . ILE A 1 104 ? -6.152 -4.738 -8.686 1.00 94.06 104 ILE A CA 1
ATOM 794 C C . ILE A 1 104 ? -7.296 -5.309 -7.825 1.00 94.06 104 ILE A C 1
ATOM 796 O O . ILE A 1 104 ? -8.026 -4.521 -7.217 1.00 94.06 104 ILE A O 1
ATOM 800 N N . PRO A 1 105 ? -7.477 -6.641 -7.698 1.00 94.31 105 PRO A N 1
ATOM 801 C CA . PRO A 1 105 ? -8.541 -7.188 -6.865 1.00 94.31 105 PRO A CA 1
ATOM 802 C C . PRO A 1 105 ? -8.354 -6.824 -5.390 1.00 94.31 105 PRO A C 1
ATOM 804 O O . PRO A 1 105 ? -9.346 -6.566 -4.711 1.00 94.31 105 PRO A O 1
ATOM 807 N N . ALA A 1 106 ? -7.118 -6.730 -4.887 1.00 95.12 106 ALA A N 1
ATOM 808 C CA . ALA A 1 106 ? -6.883 -6.305 -3.512 1.00 95.12 106 ALA A CA 1
ATOM 809 C C . ALA A 1 106 ? -7.384 -4.867 -3.270 1.00 95.12 106 ALA A C 1
ATOM 811 O O . ALA A 1 106 ? -8.152 -4.639 -2.335 1.00 95.12 106 ALA A O 1
ATOM 812 N N . ALA A 1 107 ? -7.044 -3.911 -4.139 1.00 93.75 107 ALA A N 1
ATOM 813 C CA . ALA A 1 107 ? -7.516 -2.528 -4.036 1.00 93.75 107 ALA A CA 1
ATOM 814 C C . ALA A 1 107 ? -9.048 -2.410 -4.181 1.00 93.75 107 ALA A C 1
ATOM 816 O O . ALA A 1 107 ? -9.695 -1.711 -3.391 1.00 93.75 107 ALA A O 1
ATOM 817 N N . LEU A 1 108 ? -9.653 -3.153 -5.117 1.00 94.19 108 LEU A N 1
ATOM 818 C CA . LEU A 1 108 ? -11.111 -3.204 -5.284 1.00 94.19 108 LEU A CA 1
ATOM 819 C C . LEU A 1 108 ? -11.813 -3.750 -4.037 1.00 94.19 108 LEU A C 1
ATOM 821 O O . LEU A 1 108 ? -12.811 -3.184 -3.596 1.00 94.19 108 LEU A O 1
ATOM 825 N N . LEU A 1 109 ? -11.298 -4.810 -3.422 1.00 94.62 109 LEU A N 1
ATOM 826 C CA . LEU A 1 109 ? -11.906 -5.396 -2.226 1.00 94.62 109 LEU A CA 1
ATOM 827 C C . LEU A 1 109 ? -11.728 -4.515 -0.978 1.00 94.62 109 LEU A C 1
ATOM 829 O O . LEU A 1 109 ? -12.639 -4.449 -0.144 1.00 94.62 109 LEU A O 1
ATOM 833 N N . VAL A 1 110 ? -10.622 -3.767 -0.867 1.00 92.56 110 VAL A N 1
ATOM 834 C CA . VAL A 1 110 ? -10.471 -2.742 0.186 1.00 92.56 110 VAL A CA 1
ATOM 835 C C . VAL A 1 110 ? -11.551 -1.665 0.042 1.00 92.56 110 VAL A C 1
ATOM 837 O O . VAL A 1 110 ? -12.112 -1.218 1.047 1.00 92.56 110 VAL A O 1
ATOM 840 N N . SER A 1 111 ? -11.923 -1.305 -1.192 1.00 92.19 111 SER A N 1
ATOM 841 C CA . SER A 1 111 ? -12.986 -0.327 -1.461 1.00 92.19 111 SER A CA 1
ATOM 842 C C . SER A 1 111 ? -14.367 -0.759 -0.949 1.00 92.19 111 SER A C 1
ATOM 844 O O . SER A 1 111 ? -15.247 0.077 -0.780 1.00 92.19 111 SER A O 1
ATOM 846 N N . LEU A 1 112 ? -14.580 -2.038 -0.631 1.00 93.25 112 LEU A N 1
ATOM 847 C CA . LEU A 1 112 ? -15.846 -2.518 -0.068 1.00 93.25 112 LEU A CA 1
ATOM 848 C C . LEU A 1 112 ? -15.949 -2.307 1.451 1.00 93.25 112 LEU A C 1
ATOM 850 O O . LEU A 1 112 ? -17.019 -2.509 2.032 1.00 93.25 112 LEU A O 1
ATOM 854 N N . CYS A 1 113 ? -14.871 -1.877 2.112 1.00 93.75 113 CYS A N 1
ATOM 855 C CA . CYS A 1 113 ? -14.867 -1.691 3.556 1.00 93.75 113 CYS A CA 1
ATOM 856 C C . CYS A 1 113 ? -15.741 -0.499 3.966 1.00 93.75 113 CYS A C 1
ATOM 858 O O . CYS A 1 113 ? -15.431 0.653 3.655 1.00 93.75 113 CYS A O 1
ATOM 860 N N . LYS A 1 114 ? -16.809 -0.754 4.732 1.00 94.00 114 LYS A N 1
ATOM 861 C CA . LYS A 1 114 ? -17.700 0.307 5.242 1.00 94.00 114 LYS A CA 1
ATOM 862 C C . LYS A 1 114 ? -17.035 1.212 6.285 1.00 94.00 114 LYS A C 1
ATOM 864 O O . LYS A 1 114 ? -17.569 2.279 6.566 1.00 94.00 114 LYS A O 1
ATOM 869 N N . LEU A 1 115 ? -15.879 0.808 6.821 1.00 93.00 115 LEU A N 1
ATOM 870 C CA . LEU A 1 115 ? -15.036 1.641 7.681 1.00 93.00 115 LEU A CA 1
ATOM 871 C C . LEU A 1 115 ? -14.598 2.933 6.973 1.00 93.00 115 LEU A C 1
ATOM 873 O O . LEU A 1 115 ? -14.431 3.974 7.605 1.00 93.00 115 LEU A O 1
ATOM 877 N N . PHE A 1 116 ? -14.410 2.867 5.654 1.00 95.00 116 PHE A N 1
ATOM 878 C CA . PHE A 1 116 ? -13.888 3.971 4.865 1.00 95.00 116 PHE A CA 1
ATOM 879 C C . PHE A 1 116 ? -15.023 4.780 4.216 1.00 95.00 116 PHE A C 1
ATOM 881 O O . PHE A 1 116 ? -15.980 4.213 3.669 1.00 95.00 116 PHE A O 1
ATOM 888 N N . PRO A 1 117 ? -14.955 6.124 4.228 1.00 94.81 117 PRO A N 1
ATOM 889 C CA . PRO A 1 117 ? -15.982 6.941 3.597 1.00 94.81 117 PRO A CA 1
ATOM 8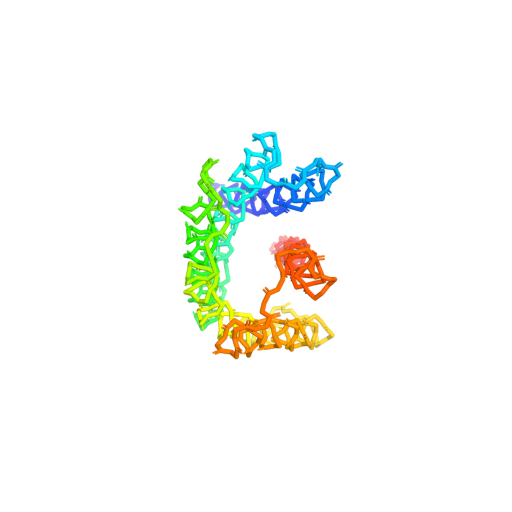90 C C . PRO A 1 117 ? -15.988 6.742 2.083 1.00 94.81 117 PRO A C 1
ATOM 892 O O . PRO A 1 117 ? -14.990 6.359 1.473 1.00 94.81 117 PRO A O 1
ATOM 895 N N . PHE A 1 118 ? -17.131 7.026 1.461 1.00 95.75 118 PHE A N 1
ATOM 896 C CA . PHE A 1 118 ? -17.370 6.731 0.046 1.00 95.75 118 PHE A CA 1
ATOM 897 C C . PHE A 1 118 ? -16.275 7.258 -0.897 1.00 95.75 118 PHE A C 1
ATOM 899 O O . PHE A 1 118 ? -15.822 6.523 -1.767 1.00 95.75 118 PHE A O 1
ATOM 906 N N . TRP A 1 119 ? -15.780 8.479 -0.682 1.00 95.31 119 TRP A N 1
ATOM 907 C CA . TRP A 1 119 ? -14.759 9.077 -1.546 1.00 95.31 119 TRP A CA 1
ATOM 908 C C . TRP A 1 119 ? -13.438 8.286 -1.559 1.00 95.31 119 TRP A C 1
ATOM 910 O O . TRP A 1 119 ? -12.873 8.062 -2.623 1.00 95.31 119 TRP A O 1
ATOM 920 N N . THR A 1 120 ? -12.979 7.777 -0.411 1.00 94.38 120 THR A N 1
ATOM 921 C CA . THR A 1 120 ? -11.759 6.944 -0.347 1.00 94.38 120 THR A CA 1
ATOM 922 C C . THR A 1 120 ? -11.929 5.600 -1.042 1.00 94.38 120 THR A C 1
ATOM 924 O O . THR A 1 120 ? -10.993 5.092 -1.653 1.00 94.38 120 THR A O 1
ATOM 927 N N . ARG A 1 121 ? -13.144 5.042 -0.989 1.00 94.56 121 ARG A N 1
ATOM 928 C CA . ARG A 1 121 ? -13.497 3.818 -1.706 1.00 94.56 121 ARG A CA 1
ATOM 929 C C . ARG A 1 121 ? -13.441 4.056 -3.212 1.00 94.56 121 ARG A C 1
ATOM 931 O O . ARG A 1 121 ? -12.853 3.256 -3.927 1.00 94.56 121 ARG A O 1
ATOM 938 N N . MET A 1 122 ? -13.959 5.193 -3.681 1.00 96.19 122 MET A N 1
ATOM 939 C CA . MET A 1 122 ? -13.848 5.585 -5.090 1.00 96.19 122 MET A CA 1
ATOM 940 C C . MET A 1 122 ? -12.395 5.791 -5.521 1.00 96.19 122 MET A C 1
ATOM 942 O O . MET A 1 122 ? -12.022 5.305 -6.580 1.00 96.19 122 MET A O 1
ATOM 946 N N . LEU A 1 123 ? -11.547 6.416 -4.698 1.00 95.12 123 LEU A N 1
ATOM 947 C CA . LEU A 1 123 ? -10.115 6.540 -5.005 1.00 95.12 123 LEU A CA 1
ATOM 948 C C . LEU A 1 123 ? -9.421 5.174 -5.145 1.00 95.12 123 LEU A C 1
ATOM 950 O O . LEU A 1 123 ? -8.607 4.998 -6.046 1.00 95.12 123 LEU A O 1
ATOM 954 N N . ALA A 1 124 ? -9.776 4.195 -4.307 1.00 94.19 124 ALA A N 1
ATOM 955 C CA . ALA A 1 124 ? -9.261 2.827 -4.412 1.00 94.19 124 ALA A CA 1
ATOM 956 C C . ALA A 1 124 ? -9.714 2.107 -5.697 1.00 94.19 124 ALA A C 1
ATOM 958 O O . ALA A 1 124 ? -8.979 1.295 -6.250 1.00 94.19 124 ALA A O 1
ATOM 959 N N . VAL A 1 125 ? -10.900 2.426 -6.216 1.00 96.31 125 VAL A N 1
ATOM 960 C CA . VAL A 1 125 ? -11.331 1.943 -7.537 1.00 96.31 125 VAL A CA 1
ATOM 961 C C . VAL A 1 125 ? -10.581 2.679 -8.648 1.00 96.31 125 VAL A C 1
ATOM 963 O O . VAL A 1 125 ? -10.086 2.051 -9.579 1.00 96.31 125 VAL A O 1
ATOM 966 N N . LEU A 1 126 ? -10.434 4.000 -8.539 1.00 95.56 126 LEU A N 1
ATOM 967 C CA . LEU A 1 126 ? -9.750 4.815 -9.542 1.00 95.56 126 LEU A CA 1
ATOM 968 C C . LEU A 1 126 ? -8.274 4.439 -9.692 1.00 95.56 126 LEU A C 1
ATOM 970 O O . LEU A 1 126 ? -7.785 4.415 -10.817 1.00 95.56 126 LEU A O 1
ATOM 974 N N . ILE A 1 127 ? -7.578 4.078 -8.607 1.00 95.00 127 ILE A N 1
ATOM 975 C CA . ILE A 1 127 ? -6.172 3.650 -8.693 1.00 95.00 127 ILE A CA 1
ATOM 976 C C . ILE A 1 127 ? -6.000 2.319 -9.435 1.00 95.00 127 ILE A C 1
ATOM 978 O O . ILE A 1 127 ? -4.922 2.038 -9.952 1.00 95.00 127 ILE A O 1
ATOM 982 N N . CYS A 1 128 ? -7.057 1.511 -9.558 1.00 95.50 128 CYS A N 1
ATOM 983 C CA . CYS A 1 128 ? -7.003 0.282 -10.346 1.00 95.50 128 CYS A CA 1
ATOM 984 C C . CYS A 1 128 ? -6.849 0.563 -11.847 1.00 95.50 128 CYS A C 1
ATOM 986 O O . CYS A 1 128 ? -6.294 -0.268 -12.559 1.00 95.50 128 CYS A O 1
ATOM 988 N N . ILE A 1 129 ? -7.303 1.727 -12.329 1.00 95.50 129 ILE A N 1
ATOM 989 C CA . ILE A 1 129 ? -7.223 2.113 -13.745 1.00 95.50 129 ILE A CA 1
ATOM 990 C C . ILE A 1 129 ? -5.764 2.209 -14.221 1.00 95.50 129 ILE A C 1
ATOM 992 O O . ILE A 1 129 ? -5.423 1.507 -15.171 1.00 95.50 129 ILE A O 1
ATOM 996 N N . PRO A 1 130 ? -4.872 3.011 -13.604 1.00 94.69 130 PRO A N 1
ATOM 997 C CA . PRO A 1 130 ? -3.489 3.097 -14.063 1.00 94.69 130 PRO A CA 1
ATOM 998 C C . PRO A 1 130 ? -2.722 1.776 -13.871 1.00 94.69 130 PRO A C 1
ATOM 1000 O O . PRO A 1 130 ? -1.928 1.425 -14.742 1.00 94.69 130 PRO A O 1
ATOM 1003 N N . PHE A 1 131 ? -3.034 0.967 -12.847 1.00 94.19 131 PHE A N 1
ATOM 1004 C CA . PHE A 1 131 ? -2.490 -0.395 -12.737 1.00 94.19 131 PHE A CA 1
ATOM 1005 C C . PHE A 1 131 ? -2.952 -1.314 -13.877 1.00 94.19 131 PHE A C 1
ATOM 1007 O O . PHE A 1 131 ? -2.153 -2.085 -14.406 1.00 94.19 131 PHE A O 1
ATOM 1014 N N . PHE A 1 132 ? -4.216 -1.219 -14.294 1.00 94.44 132 PHE A N 1
ATOM 1015 C CA . PHE A 1 132 ? -4.735 -1.969 -15.437 1.00 94.44 132 PHE A CA 1
ATOM 1016 C C . PHE A 1 132 ? -4.083 -1.524 -16.752 1.00 94.44 132 PHE A C 1
ATOM 1018 O O . PHE A 1 132 ? -3.683 -2.366 -17.550 1.00 94.44 132 PHE A O 1
ATOM 1025 N N . ILE A 1 133 ? -3.897 -0.215 -16.956 1.00 93.50 133 ILE A N 1
ATOM 1026 C CA . ILE A 1 133 ? -3.165 0.313 -18.118 1.00 93.50 133 ILE A CA 1
ATOM 1027 C C . ILE A 1 133 ? -1.718 -0.201 -18.117 1.00 93.50 133 ILE A C 1
ATOM 1029 O O . ILE A 1 133 ? -1.222 -0.641 -19.153 1.00 93.50 133 ILE A O 1
ATOM 1033 N N . MET A 1 134 ? -1.047 -0.195 -16.959 1.00 91.50 134 MET A N 1
ATOM 1034 C CA . MET A 1 134 ? 0.305 -0.744 -16.823 1.00 91.50 134 MET A CA 1
ATOM 1035 C C . MET A 1 134 ? 0.342 -2.232 -17.186 1.00 91.50 134 MET A C 1
ATOM 1037 O O . MET A 1 134 ? 1.236 -2.654 -17.914 1.00 91.50 134 MET A O 1
ATOM 1041 N N . TYR A 1 135 ? -0.653 -3.007 -16.750 1.00 91.75 135 TYR A N 1
ATOM 1042 C CA . TYR A 1 135 ? -0.776 -4.424 -17.090 1.00 91.75 135 TYR A CA 1
ATOM 1043 C C . TYR A 1 135 ? -0.924 -4.626 -18.601 1.00 91.75 135 TYR A C 1
ATOM 1045 O O . TYR A 1 135 ? -0.154 -5.383 -19.185 1.00 91.75 135 TYR A O 1
ATOM 1053 N N . VAL A 1 136 ? -1.834 -3.894 -19.254 1.00 92.44 136 VAL A N 1
ATOM 1054 C CA . VAL A 1 136 ? -2.015 -3.952 -20.715 1.00 92.44 136 VAL A CA 1
ATOM 1055 C C . VAL A 1 136 ? -0.710 -3.632 -21.445 1.00 92.44 136 VAL A C 1
ATOM 1057 O O . VAL A 1 136 ? -0.321 -4.403 -22.318 1.00 92.44 136 VAL A O 1
ATOM 1060 N N . ASN A 1 137 ? -0.000 -2.572 -21.042 1.00 90.94 137 ASN A N 1
ATOM 1061 C CA . ASN A 1 137 ? 1.276 -2.179 -21.649 1.00 90.94 137 ASN A CA 1
ATOM 1062 C C . ASN A 1 137 ? 2.357 -3.265 -21.536 1.00 90.94 137 ASN A C 1
ATOM 1064 O O . ASN A 1 137 ? 3.170 -3.426 -22.447 1.00 90.94 137 ASN A O 1
ATOM 1068 N N . ILE A 1 138 ? 2.387 -4.003 -20.421 1.00 89.75 138 ILE A N 1
ATOM 1069 C CA . ILE A 1 138 ? 3.326 -5.117 -20.237 1.00 89.75 138 ILE A CA 1
ATOM 1070 C C . ILE A 1 138 ? 3.007 -6.242 -21.219 1.00 89.75 138 ILE A C 1
ATOM 1072 O O . ILE A 1 138 ? 3.899 -6.693 -21.932 1.00 89.75 138 ILE A O 1
ATOM 1076 N N . ILE A 1 139 ? 1.740 -6.652 -21.316 1.00 90.38 139 ILE A N 1
ATOM 1077 C CA . ILE A 1 139 ? 1.342 -7.760 -22.197 1.00 90.38 139 ILE A CA 1
ATOM 1078 C C . ILE A 1 139 ? 1.505 -7.384 -23.678 1.00 90.38 139 ILE A C 1
ATOM 1080 O O . ILE A 1 139 ? 1.846 -8.235 -24.494 1.00 90.38 139 ILE A O 1
ATOM 1084 N N . SER A 1 140 ? 1.290 -6.115 -24.040 1.00 90.25 140 SER A N 1
ATOM 1085 C CA . SER A 1 140 ? 1.489 -5.622 -25.409 1.00 90.25 140 SER A CA 1
ATOM 1086 C C . SER A 1 140 ? 2.952 -5.357 -25.773 1.00 90.25 140 SER A C 1
ATOM 1088 O O . SER A 1 140 ? 3.223 -4.947 -26.899 1.00 90.25 140 SER A O 1
ATOM 1090 N N . GLY A 1 141 ? 3.899 -5.546 -24.846 1.00 87.50 141 GLY A N 1
ATOM 1091 C CA . GLY A 1 141 ? 5.327 -5.303 -25.081 1.00 87.50 141 GLY A CA 1
ATOM 1092 C C . GLY A 1 141 ? 5.708 -3.823 -25.222 1.00 87.50 141 GLY A C 1
ATOM 1093 O O . GLY A 1 141 ? 6.805 -3.512 -25.676 1.00 87.50 141 GLY A O 1
ATOM 1094 N N . THR A 1 142 ? 4.824 -2.898 -24.835 1.00 87.62 142 THR A N 1
ATOM 1095 C CA . THR A 1 142 ? 5.033 -1.437 -24.910 1.00 87.62 142 THR A CA 1
ATOM 1096 C C . THR A 1 142 ? 5.424 -0.825 -23.564 1.00 87.62 142 THR A C 1
ATOM 1098 O O . THR A 1 142 ? 5.511 0.398 -23.427 1.00 87.62 142 THR A O 1
ATOM 1101 N N . TYR A 1 143 ? 5.645 -1.658 -22.545 1.00 83.31 143 TYR A N 1
ATOM 1102 C CA . TYR A 1 143 ? 5.983 -1.215 -21.201 1.00 83.31 143 TYR A CA 1
ATOM 1103 C C . TYR A 1 143 ? 7.320 -0.472 -21.154 1.00 83.31 143 TYR A C 1
ATOM 1105 O O . TYR A 1 143 ? 8.357 -0.963 -21.594 1.00 83.31 143 TYR A O 1
ATOM 1113 N N . GLN A 1 144 ? 7.284 0.709 -20.542 1.00 79.25 144 GLN A N 1
ATOM 1114 C CA . GLN A 1 144 ? 8.458 1.507 -20.215 1.00 79.25 144 GLN A CA 1
ATOM 1115 C C . GLN A 1 144 ? 8.504 1.683 -18.699 1.00 79.25 144 GLN A C 1
ATOM 1117 O O . GLN A 1 144 ? 7.531 2.136 -18.092 1.00 79.25 144 GLN A O 1
ATOM 1122 N N . SER A 1 145 ? 9.630 1.334 -18.077 1.00 68.56 145 SER A N 1
ATOM 1123 C CA . SER A 1 145 ? 9.798 1.387 -16.618 1.00 68.56 145 SER A CA 1
ATOM 1124 C C . SER A 1 145 ? 9.685 2.804 -16.042 1.00 68.56 145 SER A C 1
ATOM 1126 O O . SER A 1 145 ? 9.255 2.961 -14.903 1.00 68.56 145 SER A O 1
ATOM 1128 N N . THR A 1 146 ? 9.992 3.830 -16.836 1.00 72.81 146 THR A N 1
ATOM 1129 C CA . THR A 1 146 ? 9.958 5.254 -16.459 1.00 72.81 146 THR A CA 1
ATOM 1130 C C . THR A 1 146 ? 8.675 5.976 -16.888 1.00 72.81 146 THR A C 1
ATOM 1132 O O . THR A 1 146 ? 8.622 7.205 -16.904 1.00 72.81 146 THR A O 1
ATOM 1135 N N . ASN A 1 147 ? 7.618 5.241 -17.243 1.00 81.69 147 ASN A N 1
ATOM 1136 C CA . ASN A 1 147 ? 6.353 5.846 -17.648 1.00 81.69 147 ASN A CA 1
ATOM 1137 C C . ASN A 1 147 ? 5.662 6.542 -16.456 1.00 81.69 147 ASN A C 1
ATOM 1139 O O . ASN A 1 147 ? 5.593 5.994 -15.354 1.00 81.69 147 ASN A O 1
ATOM 1143 N N . TRP A 1 148 ? 5.090 7.728 -16.687 1.00 86.06 148 TRP A N 1
ATOM 1144 C CA . TRP A 1 148 ? 4.296 8.482 -15.709 1.00 86.06 148 TRP A CA 1
ATOM 1145 C C . TRP A 1 148 ? 3.150 7.655 -15.102 1.00 86.06 148 TRP A C 1
ATOM 1147 O O . TRP A 1 148 ? 2.811 7.842 -13.934 1.00 86.06 148 TRP A O 1
ATOM 1157 N N . ILE A 1 149 ? 2.604 6.689 -15.850 1.00 89.38 149 ILE A N 1
ATOM 1158 C CA . ILE A 1 149 ? 1.579 5.752 -15.363 1.00 89.38 149 ILE A CA 1
ATOM 1159 C C . ILE A 1 149 ? 2.090 4.930 -14.172 1.00 89.38 149 ILE A C 1
ATOM 1161 O O . ILE A 1 149 ? 1.341 4.715 -13.216 1.00 89.38 149 ILE A O 1
ATOM 1165 N N . ASN A 1 150 ? 3.359 4.515 -14.185 1.00 86.50 150 ASN A N 1
ATOM 1166 C CA . ASN A 1 150 ? 3.952 3.731 -13.101 1.00 86.50 150 ASN A CA 1
ATOM 1167 C C . ASN A 1 150 ? 4.007 4.585 -11.830 1.00 86.50 150 ASN A C 1
ATOM 1169 O O . ASN A 1 150 ? 3.503 4.175 -10.786 1.00 86.50 150 ASN A O 1
ATOM 1173 N N . TYR A 1 151 ? 4.524 5.813 -11.942 1.00 87.38 151 TYR A N 1
ATOM 1174 C CA . TYR A 1 151 ? 4.590 6.754 -10.822 1.00 87.38 151 TYR A CA 1
ATOM 1175 C C . TYR A 1 151 ? 3.207 7.041 -10.233 1.00 87.38 151 TYR A C 1
ATOM 1177 O O . TYR A 1 151 ? 3.025 6.914 -9.027 1.00 87.38 151 TYR A O 1
ATOM 1185 N N . ILE A 1 152 ? 2.205 7.343 -11.067 1.00 91.81 152 ILE A N 1
ATOM 1186 C CA . ILE A 1 152 ? 0.836 7.589 -10.585 1.00 91.81 152 ILE A CA 1
ATOM 1187 C C . ILE A 1 152 ? 0.269 6.360 -9.868 1.00 91.81 152 ILE A C 1
ATOM 1189 O O . ILE A 1 152 ? -0.338 6.506 -8.807 1.00 91.81 152 ILE A O 1
ATOM 1193 N N . SER A 1 153 ? 0.480 5.160 -10.414 1.00 92.25 153 SER A N 1
ATOM 1194 C CA . SER A 1 153 ? -0.034 3.918 -9.827 1.00 92.25 153 SER A CA 1
ATOM 1195 C C . SER A 1 153 ? 0.555 3.663 -8.436 1.00 92.25 153 SER A C 1
ATOM 1197 O O . SER A 1 153 ? -0.182 3.506 -7.459 1.00 92.25 153 SER A O 1
ATOM 1199 N N . PHE A 1 154 ? 1.887 3.668 -8.326 1.00 91.38 154 PHE A N 1
ATOM 1200 C CA . PHE A 1 154 ? 2.578 3.370 -7.071 1.00 91.38 154 PHE A CA 1
ATOM 1201 C C . PHE A 1 154 ? 2.427 4.496 -6.041 1.00 91.38 154 PHE A C 1
ATOM 1203 O O . PHE A 1 154 ? 2.108 4.226 -4.884 1.00 91.38 154 PHE A O 1
ATOM 1210 N N . SER A 1 155 ? 2.557 5.764 -6.435 1.00 93.19 155 SER A N 1
ATOM 1211 C CA . SER A 1 155 ? 2.337 6.882 -5.508 1.00 93.19 155 SER A CA 1
ATOM 1212 C C . SER A 1 155 ? 0.885 6.956 -5.038 1.00 93.19 155 SER A C 1
ATOM 1214 O O . SER A 1 155 ? 0.627 7.260 -3.874 1.00 93.19 155 SER A O 1
ATOM 1216 N N . GLY A 1 156 ? -0.079 6.639 -5.906 1.00 95.19 156 GLY A N 1
ATOM 1217 C CA . GLY A 1 156 ? -1.488 6.646 -5.532 1.00 95.19 156 GLY A CA 1
ATOM 1218 C C . GLY A 1 156 ? -1.854 5.535 -4.547 1.00 95.19 156 GLY A C 1
ATOM 1219 O O . GLY A 1 156 ? -2.594 5.805 -3.600 1.00 95.19 156 GLY A O 1
ATOM 1220 N N . ILE A 1 157 ? -1.305 4.318 -4.686 1.00 95.69 157 ILE A N 1
ATOM 1221 C CA . ILE A 1 157 ? -1.550 3.253 -3.695 1.00 95.69 157 ILE A CA 1
ATOM 1222 C C . ILE A 1 157 ? -0.858 3.541 -2.355 1.00 95.69 157 ILE A C 1
ATOM 1224 O O . ILE A 1 157 ? -1.449 3.302 -1.302 1.00 95.69 157 ILE A O 1
ATOM 1228 N N . GLN A 1 158 ? 0.342 4.133 -2.371 1.00 96.44 158 GLN A N 1
ATOM 1229 C CA . GLN A 1 158 ? 1.043 4.570 -1.157 1.00 96.44 158 GLN A CA 1
ATOM 1230 C C . GLN A 1 158 ? 0.250 5.662 -0.421 1.00 96.44 158 GLN A C 1
ATOM 1232 O O . GLN A 1 158 ? 0.058 5.596 0.796 1.00 96.44 158 GLN A O 1
ATOM 1237 N N . LEU A 1 159 ? -0.286 6.640 -1.163 1.00 96.94 159 LEU A N 1
ATOM 1238 C CA . LEU A 1 159 ? -1.143 7.689 -0.611 1.00 96.94 159 LEU A CA 1
ATOM 1239 C C . LEU A 1 159 ? -2.454 7.120 -0.050 1.00 96.94 159 LEU A C 1
ATOM 1241 O O . LEU A 1 159 ? -2.897 7.527 1.024 1.00 96.94 159 LEU A O 1
ATOM 1245 N N . LEU A 1 160 ? -3.065 6.149 -0.734 1.00 96.88 160 LEU A N 1
ATOM 1246 C CA . LEU A 1 160 ? -4.230 5.432 -0.213 1.00 96.88 160 LEU A CA 1
ATOM 1247 C C . LEU A 1 160 ? -3.915 4.695 1.089 1.00 96.88 160 LEU A C 1
ATOM 1249 O O . LEU A 1 160 ? -4.723 4.763 2.012 1.00 96.88 160 LEU A O 1
ATOM 1253 N N . GLY A 1 161 ? -2.738 4.076 1.206 1.00 97.31 161 GLY A N 1
ATOM 1254 C CA . GLY A 1 161 ? -2.256 3.478 2.453 1.00 97.31 161 GLY A CA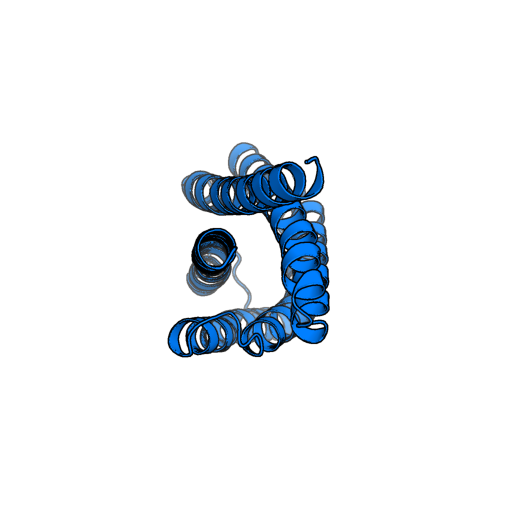 1
ATOM 1255 C C . GLY A 1 161 ? -2.273 4.465 3.622 1.00 97.31 161 GLY A C 1
ATOM 1256 O O . GLY A 1 161 ? -2.830 4.171 4.685 1.00 97.31 161 GLY A O 1
ATOM 1257 N N . LEU A 1 162 ? -1.764 5.682 3.405 1.00 97.81 162 LEU A N 1
ATOM 1258 C CA . LEU A 1 162 ? -1.827 6.758 4.399 1.00 97.81 162 LEU A CA 1
ATOM 1259 C C . LEU A 1 162 ? -3.266 7.127 4.762 1.00 97.81 162 LEU A C 1
ATOM 1261 O O . LEU A 1 162 ? -3.610 7.190 5.945 1.00 97.81 162 LEU A O 1
ATOM 1265 N N . ILE A 1 163 ? -4.124 7.323 3.762 1.00 97.62 163 ILE A N 1
ATOM 1266 C CA . ILE A 1 163 ? -5.531 7.677 3.972 1.00 97.62 163 ILE A CA 1
ATOM 1267 C C . ILE A 1 163 ? -6.259 6.578 4.762 1.00 97.62 163 ILE A C 1
ATOM 1269 O O . ILE A 1 163 ? -6.972 6.876 5.722 1.00 97.62 163 ILE A O 1
ATOM 1273 N N . TRP A 1 164 ? -6.062 5.304 4.417 1.00 97.56 164 TRP A N 1
ATOM 1274 C CA . TRP A 1 164 ? -6.644 4.177 5.147 1.00 97.56 164 TRP A CA 1
ATOM 1275 C C . TRP A 1 164 ? -6.152 4.128 6.593 1.00 97.56 164 TRP A C 1
ATOM 1277 O O . TRP A 1 164 ? -6.968 3.951 7.499 1.00 97.56 164 TRP A O 1
ATOM 1287 N N . SER A 1 165 ? -4.856 4.350 6.835 1.00 97.69 165 SER A N 1
ATOM 1288 C CA . SER A 1 165 ? -4.299 4.387 8.194 1.00 97.69 165 SER A CA 1
ATOM 1289 C C . SER A 1 165 ? -4.900 5.509 9.046 1.00 97.69 165 SER A C 1
ATOM 1291 O O . SER A 1 165 ? -5.234 5.288 10.212 1.00 97.69 165 SER A O 1
ATOM 1293 N N . TYR A 1 166 ? -5.144 6.680 8.449 1.00 97.81 166 TYR A N 1
ATOM 1294 C CA . TYR A 1 166 ? -5.838 7.785 9.105 1.00 97.81 166 TYR A CA 1
ATOM 1295 C C . TYR A 1 166 ? -7.267 7.397 9.508 1.00 97.81 166 TYR A C 1
ATOM 1297 O O . TYR A 1 166 ? -7.684 7.665 10.636 1.00 97.81 166 TYR A O 1
ATOM 1305 N N . TYR A 1 167 ? -8.019 6.730 8.628 1.00 97.50 167 TYR A N 1
ATOM 1306 C CA . TYR A 1 167 ? -9.383 6.297 8.947 1.00 97.50 167 TYR A CA 1
ATOM 1307 C C . TYR A 1 167 ? -9.434 5.171 9.983 1.00 97.50 167 TYR A C 1
ATOM 1309 O O . TYR A 1 167 ? -10.310 5.195 10.846 1.00 97.50 167 TYR A O 1
ATOM 1317 N N . ILE A 1 168 ? -8.471 4.246 9.960 1.00 97.31 168 ILE A N 1
ATOM 1318 C CA . ILE A 1 168 ? -8.291 3.238 11.016 1.00 97.31 168 ILE A CA 1
ATOM 1319 C C . ILE A 1 168 ? -8.047 3.926 12.366 1.00 97.31 168 ILE A C 1
ATOM 1321 O O . ILE A 1 168 ? -8.698 3.599 13.357 1.00 97.31 168 ILE A O 1
ATOM 1325 N N . TYR A 1 169 ? -7.168 4.929 12.406 1.00 97.38 169 TYR A N 1
ATOM 1326 C CA . TYR A 1 169 ? -6.913 5.707 13.619 1.00 97.38 169 TYR A CA 1
ATOM 1327 C C . TYR A 1 169 ? -8.138 6.487 14.098 1.00 97.38 169 TYR A C 1
ATOM 1329 O O . TYR A 1 169 ? -8.434 6.504 15.296 1.00 97.38 169 TYR A O 1
ATOM 1337 N N . LYS A 1 170 ? -8.875 7.111 13.174 1.00 96.75 170 LYS A N 1
ATOM 1338 C CA . LYS A 1 170 ? -10.107 7.836 13.491 1.00 96.75 170 LYS A CA 1
ATOM 1339 C C . LYS A 1 170 ? -11.146 6.909 14.127 1.00 96.75 170 LYS A C 1
ATOM 1341 O O . LYS A 1 170 ? -11.690 7.259 15.171 1.00 96.75 170 LYS A O 1
ATOM 1346 N N . ASP A 1 171 ? -11.381 5.734 13.544 1.00 96.06 171 ASP A N 1
ATOM 1347 C CA . ASP A 1 171 ? -12.297 4.728 14.098 1.00 96.06 171 ASP A CA 1
ATOM 1348 C C . ASP A 1 171 ? -11.846 4.225 15.477 1.00 96.06 171 ASP A C 1
ATOM 1350 O O . ASP A 1 171 ? -12.656 4.129 16.405 1.00 96.06 171 ASP A O 1
ATOM 1354 N N . TYR A 1 172 ? -10.547 3.965 15.644 1.00 95.62 172 TYR A N 1
ATOM 1355 C CA . TYR A 1 172 ? -9.979 3.577 16.934 1.00 95.62 172 TYR A CA 1
ATOM 1356 C C . TYR A 1 172 ? -10.247 4.641 18.004 1.00 95.62 172 TYR A C 1
ATOM 1358 O O . TYR A 1 172 ? -10.745 4.326 19.087 1.00 95.62 172 TYR A O 1
ATOM 1366 N N . LYS A 1 173 ? -9.993 5.917 17.688 1.00 94.69 173 LYS A N 1
ATOM 1367 C CA . LYS A 1 173 ? -10.228 7.035 18.609 1.00 94.69 173 LYS A CA 1
ATOM 1368 C C . LYS A 1 173 ? -11.707 7.176 18.976 1.00 94.69 173 LYS A C 1
ATOM 1370 O O . LYS A 1 173 ? -12.012 7.365 20.149 1.00 94.69 173 LYS A O 1
ATOM 1375 N N . SER A 1 174 ? -12.619 7.039 18.013 1.00 92.62 174 SER A N 1
ATOM 1376 C CA . SER A 1 174 ? -14.065 7.054 18.280 1.00 92.62 174 SER A CA 1
ATOM 1377 C C . SER A 1 174 ? -14.507 5.882 19.159 1.00 92.62 174 SER A C 1
ATOM 1379 O O . SER A 1 174 ? -15.331 6.060 20.050 1.00 92.62 174 SER A O 1
ATOM 1381 N N . SER A 1 175 ? -13.907 4.702 18.978 1.00 89.31 175 SER A N 1
ATOM 1382 C CA . SER A 1 175 ? -14.193 3.518 19.799 1.00 89.31 175 SER A CA 1
ATOM 1383 C C . SER A 1 175 ? -13.779 3.695 21.265 1.00 89.31 175 SER A C 1
ATOM 1385 O O . SER A 1 175 ? -14.382 3.088 22.143 1.00 89.31 175 SER A O 1
ATOM 1387 N N . LEU A 1 176 ? -12.764 4.520 21.545 1.00 87.12 176 LEU A N 1
ATOM 1388 C CA . LEU A 1 176 ? -12.344 4.835 22.915 1.00 87.12 176 LEU A CA 1
ATOM 1389 C C . LEU A 1 176 ? -13.302 5.784 23.638 1.00 87.12 176 LEU A C 1
ATOM 1391 O O . LEU A 1 176 ? -13.348 5.750 24.859 1.00 87.12 176 LEU A O 1
ATOM 1395 N N . GLN A 1 177 ? -14.015 6.641 22.906 1.00 85.06 177 GLN A N 1
ATOM 1396 C CA . GLN A 1 177 ? -14.935 7.629 23.482 1.00 85.06 177 GLN A CA 1
ATOM 1397 C C . GLN A 1 177 ? -16.314 7.041 23.803 1.00 85.06 177 GLN A C 1
ATOM 1399 O O . GLN A 1 177 ? -17.066 7.636 24.565 1.00 85.06 177 GLN A O 1
ATOM 1404 N N . ALA A 1 178 ? -16.652 5.898 23.204 1.00 72.81 178 ALA A N 1
ATOM 1405 C CA . ALA A 1 178 ? -17.920 5.204 23.410 1.00 72.81 178 ALA A CA 1
ATOM 1406 C C . ALA A 1 178 ? -17.922 4.256 24.630 1.00 72.81 178 ALA A C 1
ATOM 1408 O O . ALA A 1 178 ? -18.942 3.622 24.893 1.00 72.81 178 ALA A O 1
ATOM 1409 N N . VAL A 1 179 ? -16.788 4.131 25.334 1.00 61.88 179 VAL A N 1
ATOM 1410 C CA . VAL A 1 179 ? -16.573 3.267 26.512 1.00 61.88 179 VAL A CA 1
ATOM 1411 C C . VAL A 1 179 ? -16.316 4.131 27.731 1.00 61.88 179 VAL A C 1
ATOM 1413 O O . VAL A 1 179 ? -16.895 3.814 28.789 1.00 61.88 179 VAL A O 1
#

Radius of gyration: 16.42 Å; chains: 1; bounding box: 39×22×56 Å

Secondary structure (DSSP, 8-state):
-HHHHHHHHHHHHHHHHHHHHHHHHHHHHTSPTT-HHHHHHHHHHHHHHHHHHHHHHHHHHHTT-HHHHHHHHHHHHHHHHHHHH--TT---HHHHHHHHHHHHHHHHHHTT-TTS-HHHHHHHHHTHHHHHHHHHHHHTT---TT-HHHHHHHHHHHHHHHHHHHHHHHHHHHHHHT-